Protein AF-A0A026W2H5-F1 (afdb_monomer)

Structure (mmCIF, N/CA/C/O backbone):
data_AF-A0A026W2H5-F1
#
_entry.id   AF-A0A026W2H5-F1
#
loop_
_atom_site.group_PDB
_atom_site.id
_atom_site.type_symbol
_atom_site.label_atom_id
_atom_site.label_alt_id
_atom_site.label_comp_id
_atom_site.label_asym_id
_atom_site.label_entity_id
_atom_site.label_seq_id
_atom_site.pdbx_PDB_ins_code
_atom_site.Cartn_x
_atom_site.Cartn_y
_atom_site.Cartn_z
_atom_site.occupancy
_atom_site.B_iso_or_equiv
_atom_site.auth_seq_id
_atom_site.auth_comp_id
_atom_site.auth_asym_id
_atom_site.auth_atom_id
_atom_site.pdbx_PDB_model_num
ATOM 1 N N . MET A 1 1 ? -13.222 -38.947 -1.644 1.00 46.22 1 MET A N 1
ATOM 2 C CA . MET A 1 1 ? -13.740 -37.795 -2.405 1.00 46.22 1 MET A CA 1
ATOM 3 C C . MET A 1 1 ? -14.933 -37.255 -1.637 1.00 46.22 1 MET A C 1
ATOM 5 O O . MET A 1 1 ? -16.027 -37.779 -1.767 1.00 46.22 1 MET A O 1
ATOM 9 N N . THR A 1 2 ? -14.692 -36.286 -0.764 1.00 46.84 2 THR A N 1
ATOM 10 C CA . THR A 1 2 ? -15.738 -35.501 -0.096 1.00 46.84 2 THR A CA 1
ATOM 11 C C . THR A 1 2 ? -15.266 -34.059 -0.164 1.00 46.84 2 THR A C 1
ATOM 13 O O . THR A 1 2 ? -14.653 -33.548 0.764 1.00 46.84 2 THR A O 1
ATOM 16 N N . GLU A 1 3 ? -15.470 -33.457 -1.335 1.00 57.75 3 GLU A N 1
ATOM 17 C CA . GLU A 1 3 ? -15.208 -32.042 -1.620 1.00 57.75 3 GLU A CA 1
ATOM 18 C C . GLU A 1 3 ? -16.433 -31.197 -1.257 1.00 57.75 3 GLU A C 1
ATOM 20 O O . GLU A 1 3 ? -16.953 -30.438 -2.069 1.00 57.75 3 GLU A O 1
ATOM 25 N N . ILE A 1 4 ? -16.974 -31.398 -0.056 1.00 66.12 4 ILE A N 1
ATOM 26 C CA . ILE A 1 4 ? -18.138 -30.643 0.405 1.00 66.12 4 ILE A CA 1
ATOM 27 C C . ILE A 1 4 ? -17.764 -30.016 1.739 1.00 66.12 4 ILE A C 1
ATOM 29 O O . ILE A 1 4 ? -17.621 -30.702 2.750 1.00 66.12 4 ILE A O 1
ATOM 33 N N . LEU A 1 5 ? -17.562 -28.700 1.699 1.00 67.44 5 LEU A N 1
ATOM 34 C CA . LEU A 1 5 ? -17.357 -27.861 2.869 1.00 67.44 5 LEU A CA 1
ATOM 35 C C . LEU A 1 5 ? -18.633 -27.909 3.720 1.00 67.44 5 LEU A C 1
ATOM 37 O O . LEU A 1 5 ? -19.691 -27.451 3.293 1.00 67.44 5 LEU A O 1
ATOM 41 N N . ASN A 1 6 ? -18.538 -28.508 4.904 1.00 63.66 6 ASN A N 1
ATOM 42 C CA . ASN A 1 6 ? -19.664 -28.665 5.815 1.00 63.66 6 ASN A CA 1
ATOM 43 C C . ASN A 1 6 ? -19.802 -27.389 6.664 1.00 63.66 6 ASN A C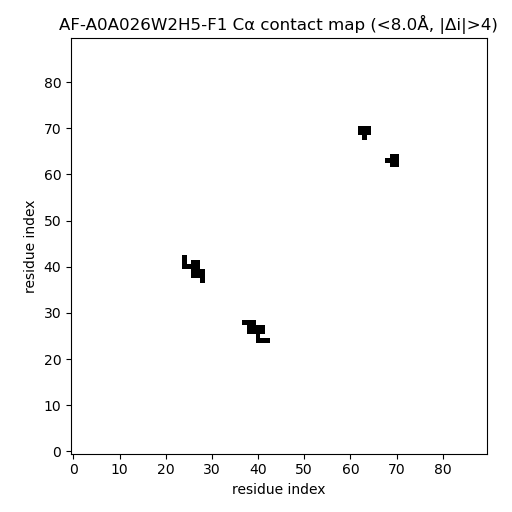 1
ATOM 45 O O . ASN A 1 6 ? -19.136 -27.249 7.684 1.00 63.66 6 ASN A O 1
ATOM 49 N N . ILE A 1 7 ? -20.624 -26.435 6.213 1.00 68.94 7 ILE A N 1
ATOM 50 C CA . ILE A 1 7 ? -20.876 -25.133 6.872 1.00 68.94 7 ILE A CA 1
ATOM 51 C C . ILE A 1 7 ? -21.962 -25.304 7.957 1.00 68.94 7 ILE A C 1
ATOM 53 O O . ILE A 1 7 ? -22.951 -24.584 7.999 1.00 68.94 7 ILE A O 1
ATOM 57 N N . GLY A 1 8 ? -21.839 -26.354 8.771 1.00 66.19 8 GLY A N 1
ATOM 58 C CA . GLY A 1 8 ? -22.863 -26.763 9.739 1.00 66.19 8 GLY A CA 1
ATOM 59 C C . GLY A 1 8 ? -22.839 -26.001 11.065 1.00 66.19 8 GLY A C 1
ATOM 60 O O . GLY A 1 8 ? -23.706 -26.246 11.899 1.00 66.19 8 GLY A O 1
ATOM 61 N N . ASP A 1 9 ? -21.869 -25.111 11.273 1.00 69.56 9 ASP A N 1
ATOM 62 C CA . ASP A 1 9 ? -21.811 -24.293 12.481 1.00 69.56 9 ASP A CA 1
ATOM 63 C C . ASP A 1 9 ? -22.813 -23.137 12.393 1.00 69.56 9 ASP A C 1
ATOM 65 O O . ASP A 1 9 ? -22.966 -22.494 11.349 1.00 69.56 9 ASP A O 1
ATOM 69 N N . GLU A 1 10 ? -23.515 -22.880 13.499 1.00 71.31 10 GLU A N 1
ATOM 70 C CA . GLU A 1 10 ? -24.449 -21.760 13.584 1.00 71.31 10 GLU A CA 1
ATOM 71 C C . GLU A 1 10 ? -23.717 -20.438 13.300 1.00 71.31 10 GLU A C 1
ATOM 73 O O . GLU A 1 10 ? -22.623 -20.210 13.827 1.00 71.31 10 GLU A O 1
ATOM 78 N N . PRO A 1 11 ? -24.296 -19.541 12.479 1.00 70.44 11 PRO A N 1
ATOM 79 C CA . PRO A 1 11 ? -23.680 -18.259 12.184 1.00 70.44 11 PRO A CA 1
ATOM 80 C C . PRO A 1 11 ? -23.537 -17.442 13.472 1.00 70.44 11 PRO A C 1
ATOM 82 O O . PRO A 1 11 ? -24.522 -17.022 14.082 1.00 70.44 11 PRO A O 1
ATOM 85 N N . ILE A 1 12 ? -22.291 -17.202 13.881 1.00 74.56 12 ILE A N 1
ATOM 86 C CA . ILE A 1 12 ? -21.978 -16.346 15.023 1.00 74.56 12 ILE A CA 1
ATOM 87 C C . ILE A 1 12 ? -22.034 -14.901 14.536 1.00 74.56 12 ILE A C 1
ATOM 89 O O . ILE A 1 12 ? -21.139 -14.422 13.842 1.00 74.56 12 ILE A O 1
ATOM 93 N N . PHE A 1 13 ? -23.100 -14.198 14.901 1.00 70.50 13 PHE A N 1
ATOM 94 C CA . PHE A 1 13 ? -23.208 -12.767 14.655 1.00 70.50 13 PHE A CA 1
ATOM 95 C C . PHE A 1 13 ? -22.520 -12.002 15.786 1.00 70.50 13 PHE A C 1
ATOM 97 O O . PHE A 1 13 ? -23.068 -11.855 16.879 1.00 70.50 13 PHE A O 1
ATOM 104 N N . ASP A 1 14 ? -21.310 -11.509 15.524 1.00 69.88 14 ASP A N 1
ATOM 105 C CA . ASP A 1 14 ? -20.632 -10.583 16.428 1.00 69.88 14 ASP A CA 1
ATOM 106 C C . ASP A 1 14 ? -21.194 -9.163 16.249 1.00 69.88 14 ASP A C 1
ATOM 108 O O . ASP A 1 14 ? -20.834 -8.432 15.328 1.00 69.88 14 ASP A O 1
ATOM 112 N N . GLY A 1 15 ? -22.106 -8.768 17.140 1.00 70.88 15 GLY A N 1
ATOM 113 C CA . GLY A 1 15 ? -22.712 -7.433 17.154 1.00 70.88 15 GLY A CA 1
ATOM 114 C C . GLY A 1 15 ? -21.809 -6.322 17.702 1.00 70.88 15 GLY A C 1
ATOM 115 O O . GLY A 1 15 ? -22.277 -5.195 17.863 1.00 70.88 15 GLY A O 1
ATOM 116 N N . ARG A 1 16 ? -20.543 -6.608 18.039 1.00 76.50 16 ARG A N 1
ATOM 117 C CA . ARG A 1 16 ? -19.607 -5.597 18.562 1.00 76.50 16 ARG A CA 1
ATOM 118 C C . ARG A 1 16 ? -19.150 -4.612 17.489 1.00 76.50 16 ARG A C 1
ATOM 120 O O . ARG A 1 16 ? -18.864 -3.461 17.810 1.00 76.50 16 ARG A O 1
ATOM 127 N N . ILE A 1 17 ? -19.088 -5.044 16.229 1.00 75.81 17 ILE A N 1
ATOM 128 C CA . ILE A 1 17 ? -18.662 -4.208 15.103 1.00 75.81 17 ILE A CA 1
ATOM 129 C C . ILE A 1 17 ? -19.904 -3.631 14.427 1.00 75.81 17 ILE A C 1
ATOM 131 O O . ILE A 1 17 ? -20.619 -4.314 13.702 1.00 75.81 17 ILE A O 1
ATOM 135 N N . VAL A 1 18 ? -20.158 -2.346 14.666 1.00 77.00 18 VAL A N 1
ATOM 136 C CA . VAL A 1 18 ? -21.327 -1.643 14.111 1.00 77.00 18 VAL A CA 1
ATOM 137 C C . VAL A 1 18 ? -21.072 -1.172 12.674 1.00 77.00 18 VAL A C 1
ATOM 139 O O . VAL A 1 18 ? -22.011 -1.028 11.891 1.00 77.00 18 VAL A O 1
ATOM 142 N N . LYS A 1 19 ? -19.806 -0.910 12.315 1.00 77.94 19 LYS A N 1
ATOM 143 C CA . LYS A 1 19 ? -19.420 -0.365 11.010 1.00 77.94 19 LYS A CA 1
ATOM 144 C C . LYS A 1 19 ? -17.947 -0.639 10.704 1.00 77.94 19 LYS A C 1
ATOM 146 O O . LYS A 1 19 ? -17.113 -0.546 11.599 1.00 77.94 19 LYS A O 1
ATOM 151 N N . ILE A 1 20 ? -17.649 -0.903 9.435 1.00 79.06 20 ILE A N 1
ATOM 152 C CA . ILE A 1 20 ? -16.294 -0.906 8.875 1.00 79.06 20 ILE A CA 1
ATOM 153 C C . ILE A 1 20 ? -16.253 0.184 7.804 1.00 79.06 20 ILE A C 1
ATOM 155 O O . ILE A 1 20 ? -17.172 0.290 6.989 1.00 79.06 20 ILE A O 1
ATOM 159 N N . GLU A 1 21 ? -15.213 1.011 7.824 1.00 80.00 21 GLU A N 1
ATOM 160 C CA . GLU A 1 21 ? -14.969 2.040 6.817 1.00 80.00 21 GLU A CA 1
ATOM 161 C C . GLU A 1 21 ? -13.548 1.913 6.273 1.00 80.00 21 GLU A C 1
ATOM 163 O O . GLU A 1 21 ? -12.603 1.635 7.009 1.00 80.00 21 GLU A O 1
ATOM 168 N N . THR A 1 22 ? -13.398 2.132 4.968 1.00 82.56 22 THR A N 1
ATOM 169 C CA . THR A 1 22 ? -12.090 2.193 4.314 1.00 82.56 22 THR A CA 1
ATOM 170 C C . THR A 1 22 ? -11.676 3.650 4.163 1.00 82.56 22 THR A C 1
ATOM 172 O O . THR A 1 22 ? -12.416 4.457 3.600 1.00 82.56 22 THR A O 1
ATOM 175 N N . HIS A 1 23 ? -10.470 3.980 4.620 1.00 82.81 23 HIS A N 1
ATOM 176 C CA . HIS A 1 23 ? -9.908 5.323 4.516 1.00 82.81 23 HIS A CA 1
ATOM 177 C C . HIS A 1 23 ? -8.657 5.324 3.639 1.00 82.81 23 HIS A C 1
ATOM 179 O O . HIS A 1 23 ? -7.824 4.422 3.708 1.00 82.81 23 HIS A O 1
ATOM 185 N N . THR A 1 24 ? -8.517 6.358 2.809 1.00 84.44 24 THR A N 1
ATOM 186 C CA . THR A 1 24 ? -7.309 6.582 2.010 1.00 84.44 24 THR A CA 1
ATOM 187 C C . THR A 1 24 ? -6.330 7.441 2.798 1.00 84.44 24 THR A C 1
ATOM 189 O O . THR A 1 24 ? -6.670 8.550 3.208 1.00 84.44 24 THR A O 1
ATOM 192 N N . TYR A 1 25 ? -5.103 6.953 2.955 1.00 83.56 25 TYR A N 1
ATOM 193 C CA . TYR A 1 25 ? -4.013 7.696 3.575 1.00 83.56 25 TYR A CA 1
ATOM 194 C C . TYR A 1 25 ? -2.904 7.930 2.557 1.00 83.56 25 TYR A C 1
ATOM 196 O O . TYR A 1 25 ? -2.532 7.027 1.809 1.00 83.56 25 TYR A O 1
ATOM 204 N N . ASN A 1 26 ? -2.372 9.148 2.541 1.00 82.88 26 ASN A N 1
ATOM 205 C CA . ASN A 1 26 ? -1.224 9.479 1.711 1.00 82.88 26 ASN A CA 1
ATOM 206 C C . ASN A 1 26 ? 0.064 9.287 2.518 1.00 82.88 26 ASN A C 1
ATOM 208 O O . ASN A 1 26 ? 0.105 9.676 3.690 1.00 82.88 26 ASN A O 1
ATOM 212 N N . PRO A 1 27 ? 1.116 8.721 1.911 1.00 80.88 27 PRO A N 1
ATOM 213 C CA . PRO A 1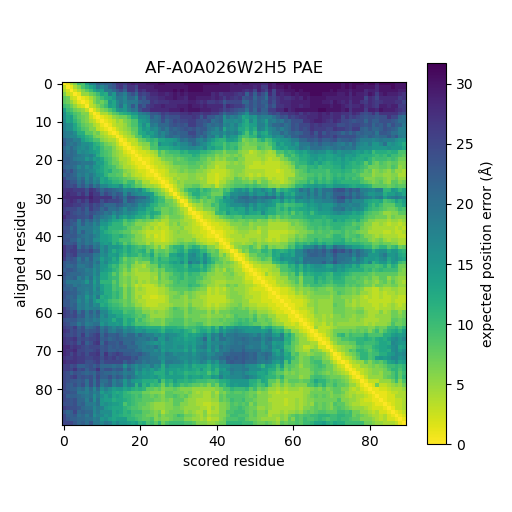 27 ? 2.399 8.589 2.573 1.00 80.88 27 PRO A CA 1
ATOM 214 C C . PRO A 1 27 ? 3.002 9.956 2.880 1.00 80.88 27 PRO A C 1
ATOM 216 O O . PRO A 1 27 ? 2.979 10.871 2.054 1.00 80.88 27 PRO A O 1
ATOM 219 N N . PHE A 1 28 ? 3.594 10.067 4.063 1.00 76.44 28 PHE A N 1
ATOM 220 C CA . PHE A 1 28 ? 4.489 11.154 4.403 1.00 76.44 28 PHE A CA 1
ATOM 221 C C . PHE A 1 28 ? 5.906 10.712 4.033 1.00 76.44 28 PHE A C 1
ATOM 223 O O . PHE A 1 28 ? 6.504 9.881 4.715 1.00 76.44 28 PHE A O 1
ATOM 230 N N . ALA A 1 29 ? 6.424 11.229 2.923 1.00 67.31 29 ALA A N 1
ATOM 231 C CA . ALA A 1 29 ? 7.788 10.970 2.479 1.00 67.31 29 ALA A CA 1
ATOM 232 C C . ALA A 1 29 ? 8.546 12.294 2.355 1.00 67.31 29 ALA A C 1
ATOM 234 O O . ALA A 1 29 ? 7.993 13.293 1.885 1.00 67.31 29 ALA A O 1
ATOM 235 N N . ASN A 1 30 ? 9.824 12.295 2.740 1.00 61.53 30 ASN A N 1
ATOM 236 C CA . ASN A 1 30 ? 10.740 13.313 2.236 1.00 61.53 30 ASN A CA 1
ATOM 237 C C . ASN A 1 30 ? 10.800 13.154 0.711 1.00 61.53 30 ASN A C 1
ATOM 239 O O . ASN A 1 30 ? 10.728 12.046 0.198 1.00 61.53 30 ASN A O 1
ATOM 243 N N . THR A 1 31 ? 10.882 14.256 -0.026 1.00 60.06 31 THR A N 1
ATOM 244 C CA . THR A 1 31 ? 10.683 14.332 -1.489 1.00 60.06 31 THR A CA 1
ATOM 245 C C . THR A 1 31 ? 11.671 13.524 -2.349 1.00 60.06 31 THR A C 1
ATOM 247 O O . THR A 1 31 ? 11.672 13.651 -3.572 1.00 60.06 31 THR A O 1
ATOM 250 N N . THR A 1 32 ? 12.535 12.722 -1.738 1.00 64.75 32 THR A N 1
ATOM 251 C CA . THR A 1 32 ? 13.502 11.841 -2.386 1.00 64.75 32 THR A CA 1
ATOM 252 C C . THR A 1 32 ? 13.060 10.394 -2.195 1.00 64.75 32 THR A C 1
ATOM 254 O O . THR A 1 32 ? 12.798 9.991 -1.073 1.00 64.75 32 THR A O 1
ATOM 257 N N . PHE A 1 33 ? 12.967 9.638 -3.292 1.00 66.00 33 PHE A N 1
ATOM 258 C CA . PHE A 1 33 ? 12.801 8.181 -3.286 1.00 66.00 33 PHE A CA 1
ATOM 259 C C . PHE A 1 33 ? 14.157 7.542 -3.615 1.00 66.00 33 PHE A C 1
ATOM 261 O O . PHE A 1 33 ? 14.415 7.120 -4.744 1.00 66.00 33 PHE A O 1
ATOM 268 N N . GLY A 1 34 ? 15.067 7.607 -2.653 1.00 69.12 34 GLY A N 1
ATOM 269 C CA . GLY A 1 34 ? 16.370 6.962 -2.657 1.00 69.12 34 GLY A CA 1
ATOM 270 C C . GLY A 1 34 ? 16.307 5.488 -2.250 1.00 69.12 34 GLY A C 1
ATOM 271 O O . GLY A 1 34 ? 15.246 4.895 -2.054 1.00 69.12 34 GLY A O 1
ATOM 272 N N . HIS A 1 35 ? 17.484 4.872 -2.157 1.00 69.06 35 HIS A N 1
ATOM 273 C CA . HIS A 1 35 ? 17.613 3.493 -1.697 1.00 69.06 35 HIS A CA 1
ATOM 274 C C . HIS A 1 35 ? 17.377 3.405 -0.187 1.00 69.06 35 HIS A C 1
ATOM 276 O O . HIS A 1 35 ? 17.980 4.164 0.567 1.00 69.06 35 HIS A O 1
ATOM 282 N N . SER A 1 36 ? 16.558 2.435 0.231 1.00 74.25 36 SER A N 1
ATOM 283 C CA . SER A 1 36 ? 16.217 2.168 1.639 1.00 74.25 36 SER A CA 1
ATOM 284 C C . SER A 1 36 ? 15.430 3.282 2.337 1.00 74.25 36 SER A C 1
ATOM 286 O O . SER A 1 36 ? 15.444 3.368 3.564 1.00 74.25 36 SER A O 1
ATOM 288 N N . ASP A 1 37 ? 14.727 4.115 1.569 1.00 80.38 37 ASP A N 1
ATOM 289 C CA . ASP A 1 37 ? 13.868 5.142 2.145 1.00 80.38 37 ASP A CA 1
ATOM 290 C C . ASP A 1 37 ? 12.617 4.532 2.783 1.00 80.38 37 ASP A C 1
ATOM 292 O O . ASP A 1 37 ? 11.954 3.653 2.228 1.00 80.38 37 ASP A O 1
ATOM 296 N N . GLU A 1 38 ? 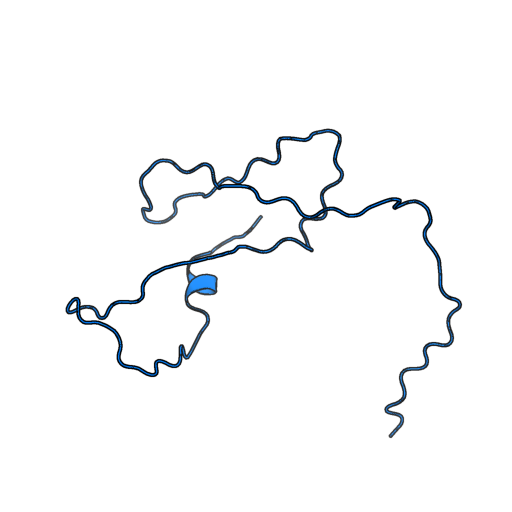12.291 5.030 3.973 1.00 82.06 38 GLU A N 1
ATOM 297 C CA . GLU A 1 38 ? 11.131 4.595 4.738 1.00 82.06 38 GLU A CA 1
ATOM 298 C C . GLU A 1 38 ? 9.905 5.429 4.351 1.00 82.0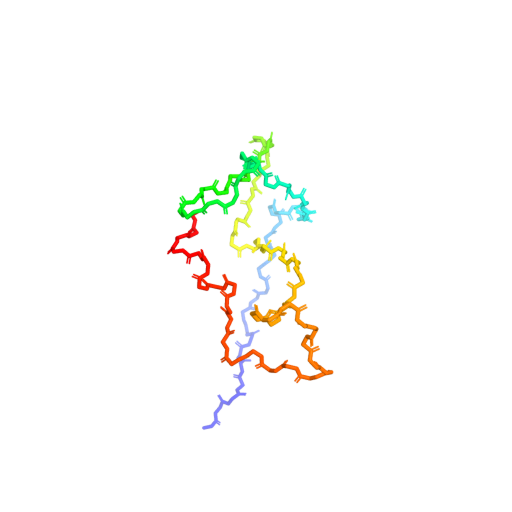6 38 GLU A C 1
ATOM 300 O O . GLU A 1 38 ? 9.898 6.659 4.464 1.00 82.06 38 GLU A O 1
ATOM 305 N N . ILE A 1 39 ? 8.838 4.750 3.933 1.00 81.88 39 ILE A N 1
ATOM 306 C CA . ILE A 1 39 ? 7.538 5.372 3.696 1.00 81.88 39 ILE A CA 1
ATOM 307 C C . ILE A 1 39 ? 6.706 5.241 4.970 1.00 81.88 39 ILE A C 1
ATOM 309 O O . ILE A 1 39 ? 6.379 4.133 5.388 1.00 81.88 39 ILE A O 1
ATOM 313 N N . ARG A 1 40 ? 6.319 6.373 5.570 1.00 84.06 40 ARG A N 1
ATOM 314 C CA . ARG A 1 40 ? 5.476 6.395 6.772 1.00 84.06 40 ARG A CA 1
ATOM 315 C C . ARG A 1 40 ? 4.065 6.845 6.430 1.00 84.06 40 ARG A C 1
ATOM 317 O O . ARG A 1 40 ? 3.872 7.925 5.877 1.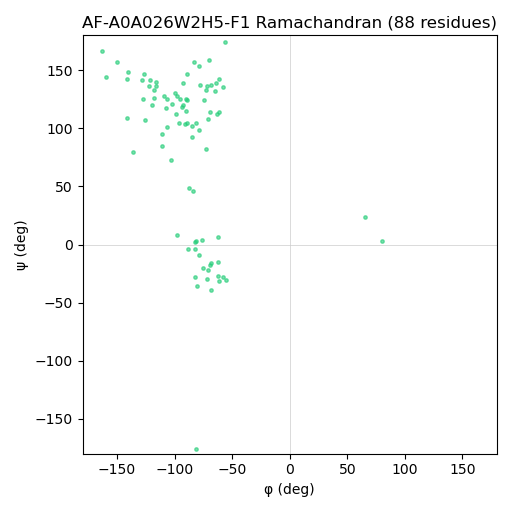00 84.06 40 ARG A O 1
ATOM 324 N N . ILE A 1 41 ? 3.072 6.041 6.795 1.00 85.00 41 ILE A N 1
ATOM 325 C CA . ILE A 1 41 ? 1.652 6.369 6.628 1.00 85.00 41 ILE A CA 1
ATOM 326 C C . ILE A 1 41 ? 1.055 6.585 8.026 1.00 85.00 41 ILE A C 1
ATOM 328 O O . ILE A 1 41 ? 0.710 5.615 8.699 1.00 85.00 41 ILE A O 1
ATOM 332 N N . PRO A 1 42 ? 0.975 7.835 8.517 1.00 82.19 42 PRO A N 1
ATOM 333 C CA . PRO A 1 42 ? 0.434 8.096 9.842 1.00 82.19 42 PRO A CA 1
ATOM 334 C C . PRO A 1 42 ? -1.092 7.959 9.840 1.00 82.19 42 PRO A C 1
ATOM 336 O O . PRO A 1 42 ? -1.795 8.660 9.112 1.00 82.19 42 PRO A O 1
ATOM 339 N N . ILE A 1 43 ? -1.611 7.103 10.716 1.00 78.88 43 ILE A N 1
ATOM 340 C CA . ILE A 1 43 ? -3.045 6.999 10.994 1.00 78.88 43 ILE A CA 1
ATOM 341 C C . ILE A 1 43 ? -3.353 7.986 12.122 1.00 78.88 43 ILE A C 1
ATOM 343 O O . ILE A 1 43 ? -2.988 7.771 13.272 1.00 78.88 43 ILE A O 1
ATOM 347 N N . GLN A 1 44 ? -3.978 9.114 11.783 1.00 69.94 44 GLN A N 1
ATOM 348 C CA . GLN A 1 44 ? -4.150 10.242 12.712 1.00 69.94 44 GLN A CA 1
ATOM 349 C C . GLN A 1 44 ? -5.340 10.096 13.679 1.00 69.94 44 GLN A C 1
ATOM 351 O O . GLN A 1 44 ? -5.598 11.004 14.463 1.00 69.94 44 GLN A O 1
ATOM 356 N N . GLN A 1 45 ? -6.077 8.983 13.640 1.00 70.62 45 GLN A N 1
ATOM 357 C CA . GLN A 1 45 ? -7.266 8.785 14.472 1.00 70.62 45 GLN A CA 1
ATOM 358 C C . GLN A 1 45 ? -6.982 7.792 15.598 1.00 70.62 45 GLN A C 1
ATOM 360 O O . GLN A 1 45 ? -6.985 6.584 15.390 1.00 70.62 45 GLN A O 1
ATOM 365 N N . GLN A 1 46 ? -6.745 8.330 16.796 1.00 62.38 46 GLN A N 1
ATOM 366 C CA . GLN A 1 46 ? -6.457 7.553 18.006 1.00 62.38 46 GLN A CA 1
ATOM 367 C C . GLN A 1 46 ? -7.688 6.799 18.541 1.00 62.38 46 GLN A C 1
ATOM 369 O O . GLN A 1 46 ? -7.537 5.792 19.228 1.00 62.38 46 GLN A O 1
ATOM 374 N N . ASP A 1 47 ? -8.889 7.253 18.177 1.00 70.88 47 ASP A N 1
ATOM 375 C CA . ASP A 1 47 ? -10.161 6.650 18.593 1.00 70.88 47 ASP A CA 1
ATOM 376 C C . ASP A 1 47 ? -10.639 5.533 17.645 1.00 70.88 47 ASP A C 1
ATOM 378 O O . ASP A 1 47 ? -11.666 4.902 17.903 1.00 70.88 47 ASP A O 1
ATOM 382 N N . LEU A 1 48 ? -9.925 5.285 16.538 1.00 72.12 48 LEU A N 1
ATOM 383 C CA . LEU A 1 48 ? -10.315 4.295 15.536 1.00 72.12 48 LEU A CA 1
ATOM 384 C C . LEU A 1 48 ? -9.487 3.014 15.688 1.00 72.12 48 LEU A C 1
ATOM 386 O O . LEU A 1 48 ? -8.264 3.018 15.543 1.00 72.12 48 LEU A O 1
ATOM 390 N N . TYR A 1 49 ? -10.164 1.888 15.919 1.00 73.88 49 TYR A N 1
ATOM 391 C CA . TYR A 1 49 ? -9.542 0.575 15.781 1.00 73.88 49 TYR A CA 1
ATOM 392 C C . TYR A 1 49 ? -9.318 0.296 14.299 1.00 73.88 49 TYR A C 1
ATOM 394 O O . TYR A 1 49 ? -10.264 0.060 13.549 1.00 73.88 49 TYR A O 1
ATOM 402 N N . THR A 1 50 ? -8.061 0.347 13.872 1.00 76.12 50 THR A N 1
ATOM 403 C CA . THR A 1 50 ? -7.691 -0.009 12.504 1.00 76.12 50 THR A CA 1
ATOM 404 C C . THR A 1 50 ? -7.387 -1.497 12.411 1.00 76.12 50 THR A C 1
ATOM 406 O O . THR A 1 50 ? -6.911 -2.108 13.367 1.00 76.12 50 THR A O 1
ATOM 409 N N . LEU A 1 51 ? -7.699 -2.090 11.258 1.00 79.19 51 LEU A N 1
ATOM 410 C CA . LEU A 1 51 ? -7.440 -3.491 10.925 1.00 79.19 51 LEU A CA 1
ATOM 411 C C . LEU A 1 51 ? -6.349 -3.529 9.841 1.00 79.19 51 LEU A C 1
ATOM 413 O O . LEU A 1 51 ? -6.673 -3.575 8.655 1.00 79.19 51 LEU A O 1
ATOM 417 N N . PRO A 1 52 ? -5.048 -3.492 10.200 1.00 74.88 52 PRO A N 1
ATOM 418 C CA . PRO A 1 52 ? -3.975 -3.369 9.211 1.00 74.88 52 PRO A CA 1
ATOM 419 C C . PRO A 1 52 ? -3.913 -4.550 8.238 1.00 74.88 52 PRO A C 1
ATOM 421 O O . PRO A 1 52 ? -3.486 -4.384 7.101 1.00 74.88 52 PRO A O 1
ATOM 424 N N . HIS A 1 53 ? -4.375 -5.733 8.652 1.00 79.19 53 HIS A N 1
ATOM 425 C CA . HIS A 1 53 ? -4.381 -6.932 7.810 1.00 79.19 53 HIS A CA 1
ATOM 426 C C . HIS A 1 53 ? -5.381 -6.866 6.644 1.00 79.19 53 HIS A C 1
ATOM 428 O O . HIS A 1 53 ? -5.228 -7.623 5.691 1.00 79.19 53 HIS A O 1
ATOM 434 N N . GLU A 1 54 ? -6.370 -5.967 6.694 1.00 82.19 54 GLU A N 1
ATOM 435 C CA . GLU A 1 54 ? -7.286 -5.696 5.574 1.00 82.19 54 GLU A CA 1
ATOM 436 C C . GLU A 1 54 ? -6.868 -4.463 4.752 1.00 82.19 54 GLU A C 1
ATOM 438 O O . GLU A 1 54 ? -7.599 -4.013 3.868 1.00 82.19 54 GLU A O 1
ATOM 443 N N . SER A 1 55 ? -5.688 -3.896 5.019 1.00 82.81 55 SER A N 1
ATOM 444 C CA . SER A 1 55 ? -5.167 -2.765 4.250 1.00 82.81 55 SER A CA 1
ATOM 445 C C . SER A 1 55 ? -4.467 -3.211 2.961 1.00 82.81 55 SER A C 1
ATOM 447 O O . SER A 1 55 ? -3.995 -4.341 2.833 1.00 82.81 55 SER A O 1
ATOM 449 N N . TYR A 1 56 ? -4.387 -2.306 1.983 1.00 84.88 56 TYR A N 1
ATOM 450 C CA . TYR A 1 56 ? -3.666 -2.527 0.732 1.00 84.88 56 TYR A CA 1
ATOM 451 C C . T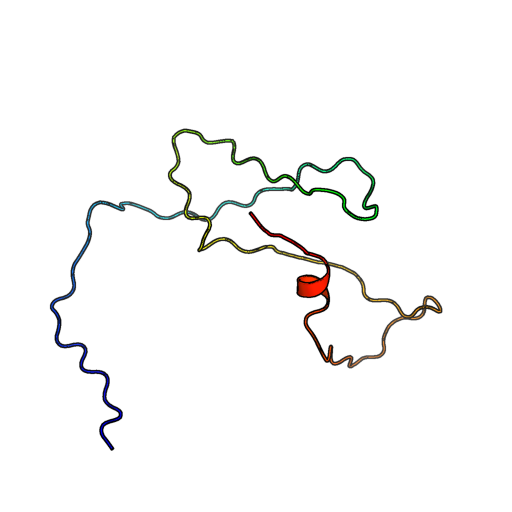YR A 1 56 ? -2.926 -1.262 0.289 1.00 84.88 56 TYR A C 1
ATOM 453 O O . TYR A 1 56 ? -3.382 -0.139 0.507 1.00 84.88 56 TYR A O 1
ATOM 461 N N . LEU A 1 57 ? -1.787 -1.451 -0.379 1.00 85.06 57 LEU A N 1
ATOM 462 C CA . LEU A 1 57 ? -1.028 -0.371 -1.004 1.00 85.06 57 LEU A CA 1
ATOM 463 C C . LEU A 1 57 ? -1.460 -0.214 -2.464 1.00 85.06 57 LEU A C 1
ATOM 465 O O . LEU A 1 57 ? -1.314 -1.133 -3.270 1.00 85.06 57 LEU A O 1
ATOM 469 N N . TYR A 1 58 ? -1.969 0.966 -2.815 1.00 85.50 58 TYR A N 1
ATOM 470 C CA . TYR A 1 58 ? -2.254 1.318 -4.204 1.00 85.50 58 TYR A CA 1
ATOM 471 C C . TYR A 1 58 ? -1.028 1.971 -4.844 1.00 85.50 58 TYR A C 1
ATOM 473 O O . TYR A 1 58 ? -0.614 3.059 -4.445 1.00 85.50 58 TYR A O 1
ATOM 481 N N . ILE A 1 59 ? -0.449 1.307 -5.845 1.00 82.81 59 ILE A N 1
ATOM 482 C CA . ILE A 1 59 ? 0.788 1.744 -6.498 1.00 82.81 59 ILE A CA 1
ATOM 483 C C . ILE A 1 59 ? 0.504 1.983 -7.976 1.00 82.81 59 ILE A C 1
ATOM 485 O O . ILE A 1 59 ? 0.097 1.082 -8.706 1.00 82.81 59 ILE A O 1
ATOM 489 N N . ALA A 1 60 ? 0.731 3.220 -8.411 1.00 83.62 60 ALA A N 1
ATOM 490 C CA . ALA A 1 60 ? 0.571 3.644 -9.792 1.00 83.62 60 ALA A CA 1
ATOM 491 C C . ALA A 1 60 ? 1.890 4.223 -10.309 1.00 83.62 60 ALA A C 1
ATOM 493 O O . ALA A 1 60 ? 2.554 5.003 -9.629 1.00 83.62 60 ALA A O 1
ATOM 494 N N . GLY A 1 61 ? 2.261 3.859 -11.532 1.00 82.12 61 GLY A N 1
ATOM 495 C CA . GLY A 1 61 ? 3.496 4.317 -12.153 1.00 82.12 61 GLY A CA 1
ATOM 496 C C . GLY A 1 61 ? 3.486 4.111 -13.660 1.00 82.12 61 GLY A C 1
ATOM 497 O O . GLY A 1 61 ? 2.633 3.411 -14.206 1.00 82.12 61 GLY A O 1
ATOM 498 N N . LYS A 1 62 ? 4.445 4.741 -14.342 1.00 81.88 62 LYS A N 1
ATOM 499 C CA . LYS A 1 62 ? 4.702 4.511 -15.766 1.00 81.88 62 LYS A CA 1
ATOM 500 C C . LYS A 1 62 ? 5.878 3.561 -15.905 1.00 81.88 62 LYS A C 1
ATOM 502 O O . LYS A 1 62 ? 6.929 3.784 -15.313 1.00 81.88 62 LYS A O 1
ATOM 507 N N . LEU A 1 63 ? 5.704 2.525 -16.713 1.00 78.12 63 LEU A N 1
ATOM 508 C CA . LEU A 1 63 ? 6.771 1.589 -17.036 1.00 78.12 63 LEU A CA 1
ATOM 509 C C . LEU A 1 63 ? 7.410 2.024 -18.354 1.00 78.12 63 LEU A C 1
ATOM 511 O O . LEU A 1 63 ? 6.720 2.185 -19.361 1.00 78.12 63 LEU A O 1
ATOM 515 N N . MET A 1 64 ? 8.724 2.221 -18.327 1.00 80.19 64 MET A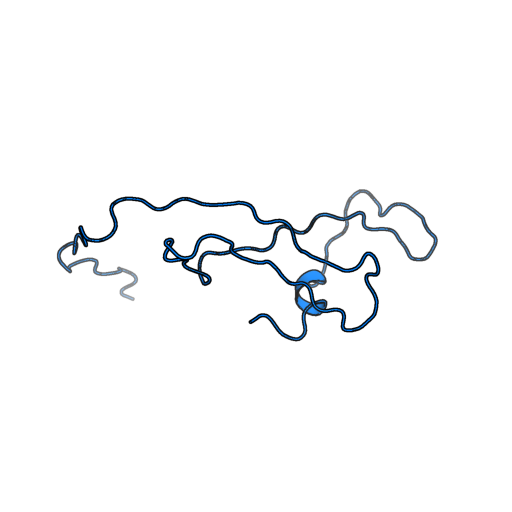 N 1
ATOM 516 C CA . MET A 1 64 ? 9.525 2.664 -19.467 1.00 80.19 64 MET A CA 1
ATOM 517 C C . MET A 1 64 ? 10.679 1.686 -19.677 1.00 80.19 64 MET A C 1
ATOM 519 O O . MET A 1 64 ? 11.210 1.128 -18.714 1.00 80.19 64 MET A O 1
ATOM 523 N N . LEU A 1 65 ? 11.084 1.478 -20.928 1.00 81.06 65 LEU A N 1
ATOM 524 C CA . LEU A 1 65 ? 12.313 0.748 -21.230 1.00 81.06 65 LEU A CA 1
ATOM 525 C C . LEU A 1 65 ? 13.538 1.580 -20.819 1.00 81.06 65 LEU A C 1
ATOM 527 O O . LEU A 1 65 ? 13.475 2.805 -20.720 1.00 81.06 65 LEU A O 1
ATOM 531 N N . ARG A 1 66 ? 14.689 0.925 -20.612 1.00 79.38 66 ARG A N 1
ATOM 532 C CA . ARG A 1 66 ? 15.949 1.603 -20.239 1.00 79.38 66 ARG A CA 1
ATOM 533 C C . ARG A 1 66 ? 16.379 2.664 -21.266 1.00 79.38 66 ARG A C 1
ATOM 535 O O . ARG A 1 66 ? 17.047 3.622 -20.898 1.00 79.38 66 ARG A O 1
ATOM 542 N N . ASN A 1 67 ? 15.995 2.500 -22.530 1.00 80.81 67 ASN A N 1
ATOM 543 C CA . ASN A 1 67 ? 16.242 3.457 -23.611 1.00 80.81 67 ASN A CA 1
ATOM 544 C C . ASN A 1 67 ? 15.234 4.629 -23.644 1.00 80.81 67 ASN A C 1
ATOM 546 O O . ASN A 1 67 ? 15.315 5.464 -24.537 1.00 80.81 67 ASN A O 1
ATOM 550 N N . GLY A 1 68 ? 14.297 4.703 -22.691 1.00 75.12 68 GLY A N 1
ATOM 551 C CA . GLY A 1 68 ? 13.274 5.747 -22.624 1.00 75.12 68 GLY A CA 1
ATOM 552 C C . GLY A 1 68 ? 12.087 5.529 -23.563 1.00 75.12 68 GLY A C 1
ATOM 553 O O . GLY A 1 68 ? 11.194 6.371 -23.604 1.00 75.12 68 GLY A O 1
ATOM 554 N N . GLU A 1 69 ? 12.042 4.415 -24.297 1.00 76.81 69 GLU A N 1
ATOM 555 C CA . GLU A 1 69 ? 10.909 4.097 -25.160 1.00 76.81 69 GLU A CA 1
ATOM 556 C C . GLU A 1 69 ? 9.725 3.543 -24.364 1.00 76.81 69 GLU A C 1
ATOM 558 O O . GLU A 1 69 ? 9.863 2.944 -23.287 1.00 76.81 69 GLU A O 1
ATOM 563 N N . HIS A 1 70 ? 8.532 3.746 -24.920 1.00 72.38 70 HIS A N 1
ATOM 564 C CA . HIS A 1 70 ? 7.324 3.149 -24.385 1.00 72.38 70 HIS A CA 1
ATOM 565 C C . HIS A 1 70 ? 7.338 1.642 -24.588 1.00 72.38 70 HIS A C 1
ATOM 567 O O . HIS A 1 70 ? 7.684 1.120 -25.647 1.00 72.38 70 HIS A O 1
ATOM 573 N N . ILE A 1 71 ? 6.913 0.947 -23.544 1.00 73.75 71 ILE A N 1
ATOM 574 C CA . ILE A 1 71 ? 6.716 -0.489 -23.585 1.00 73.75 71 ILE A CA 1
ATOM 575 C C . ILE A 1 71 ? 5.589 -0.779 -24.579 1.00 73.75 71 ILE A C 1
ATOM 577 O O . ILE A 1 71 ? 4.550 -0.120 -24.557 1.00 73.75 71 ILE A O 1
ATOM 581 N N . GLY A 1 72 ? 5.827 -1.739 -25.478 1.00 73.44 72 GLY A N 1
ATOM 582 C CA . GLY A 1 72 ? 4.863 -2.147 -26.498 1.00 73.44 72 GLY A CA 1
ATOM 583 C C . GLY A 1 72 ? 3.508 -2.589 -25.915 1.00 73.44 72 GLY A C 1
ATOM 584 O O . GLY A 1 72 ? 3.358 -2.738 -24.703 1.00 73.44 72 GLY A O 1
ATOM 585 N N . PRO A 1 73 ? 2.508 -2.866 -26.769 1.00 69.31 73 PRO A N 1
ATOM 586 C CA . PRO A 1 73 ? 1.100 -2.999 -26.370 1.00 69.31 73 PRO A CA 1
ATOM 587 C C . PRO A 1 73 ? 0.809 -4.140 -25.387 1.00 69.31 73 PRO A C 1
ATOM 589 O O . PRO A 1 73 ? -0.270 -4.193 -24.802 1.00 69.31 73 PRO A O 1
ATOM 592 N N . ARG A 1 74 ? 1.743 -5.079 -25.211 1.00 66.12 74 ARG A N 1
ATOM 593 C CA . ARG A 1 74 ? 1.582 -6.221 -24.320 1.00 66.12 74 ARG A CA 1
ATOM 594 C C . ARG A 1 74 ? 2.896 -6.509 -23.612 1.00 66.12 74 ARG A C 1
ATOM 596 O O . ARG A 1 74 ? 3.832 -7.022 -24.216 1.00 66.12 74 ARG A O 1
ATOM 603 N N . MET A 1 75 ? 2.934 -6.213 -22.319 1.00 68.38 75 MET A N 1
ATOM 604 C CA . MET A 1 75 ? 4.006 -6.633 -21.429 1.00 68.38 75 MET A CA 1
ATOM 605 C C . MET A 1 75 ? 3.431 -7.538 -20.354 1.00 68.38 75 MET A C 1
ATOM 607 O O . MET A 1 75 ? 2.483 -7.176 -19.663 1.00 68.38 75 MET A O 1
ATOM 611 N N . VAL A 1 76 ? 4.017 -8.722 -20.225 1.00 71.62 76 VAL A N 1
ATOM 612 C CA . VAL A 1 76 ? 3.722 -9.642 -19.132 1.00 71.62 76 VAL A CA 1
ATOM 613 C C . VAL A 1 76 ? 4.829 -9.457 -18.107 1.00 71.62 76 VAL A C 1
ATOM 615 O O . VAL A 1 76 ? 5.987 -9.761 -18.386 1.00 71.62 76 VAL A O 1
ATOM 618 N N . MET A 1 77 ? 4.491 -8.923 -16.935 1.00 70.12 77 MET A N 1
ATOM 619 C CA . MET A 1 77 ? 5.416 -8.962 -15.809 1.00 70.12 77 MET A CA 1
ATOM 620 C C . MET A 1 77 ? 5.523 -10.411 -15.342 1.00 70.12 77 MET A C 1
ATOM 622 O O . MET A 1 77 ? 4.544 -10.982 -14.872 1.00 70.12 77 MET A O 1
ATOM 626 N N . GLY A 1 78 ? 6.702 -11.016 -15.490 1.00 72.00 78 GLY A N 1
ATOM 627 C CA . GLY A 1 78 ? 6.943 -12.387 -15.025 1.00 72.00 78 GLY A CA 1
ATOM 628 C C . GLY A 1 78 ? 6.937 -12.520 -13.499 1.00 72.00 78 GLY A C 1
ATOM 629 O O . GLY A 1 78 ? 6.836 -13.627 -12.985 1.00 72.00 78 GLY A O 1
ATOM 630 N N . ASN A 1 79 ? 7.047 -11.400 -12.779 1.00 78.19 79 ASN A N 1
ATOM 631 C CA . ASN A 1 79 ? 7.035 -11.351 -11.326 1.00 78.19 79 ASN A CA 1
ATOM 632 C C . ASN A 1 79 ? 6.446 -10.018 -10.828 1.00 78.19 79 ASN A C 1
ATOM 634 O O . ASN A 1 79 ? 6.484 -9.017 -11.547 1.00 78.19 79 ASN A O 1
ATOM 638 N N . ASN A 1 80 ? 5.935 -9.993 -9.597 1.00 81.00 80 ASN A N 1
ATOM 639 C CA . ASN A 1 80 ? 5.441 -8.794 -8.930 1.00 81.00 80 ASN A CA 1
ATOM 640 C C . ASN A 1 80 ? 6.621 -7.895 -8.528 1.00 81.00 80 ASN A C 1
ATOM 642 O O . ASN A 1 80 ? 7.080 -7.942 -7.392 1.00 81.00 80 ASN A O 1
ATOM 646 N N . CYS A 1 81 ? 7.130 -7.086 -9.464 1.00 78.81 81 CYS A N 1
ATOM 647 C CA . CYS A 1 81 ? 8.278 -6.200 -9.229 1.00 78.81 81 CYS A CA 1
ATOM 648 C C . CYS A 1 81 ? 8.071 -5.252 -8.043 1.00 78.81 81 CYS A C 1
ATOM 650 O O . CYS A 1 81 ? 9.031 -4.911 -7.361 1.00 78.81 81 CYS A O 1
ATOM 652 N N . VAL A 1 82 ? 6.821 -4.871 -7.785 1.00 82.06 82 VAL A N 1
ATOM 653 C CA . VAL A 1 82 ? 6.442 -3.991 -6.685 1.00 82.06 82 VAL A CA 1
ATOM 654 C C . VAL A 1 82 ? 6.649 -4.682 -5.341 1.00 82.06 82 VAL A C 1
ATOM 656 O O . VAL A 1 82 ? 7.165 -4.059 -4.423 1.00 82.06 82 VAL A O 1
ATOM 659 N N . ALA A 1 83 ? 6.348 -5.979 -5.234 1.00 81.56 83 ALA A N 1
ATOM 660 C CA . ALA A 1 83 ? 6.630 -6.740 -4.017 1.00 81.56 83 ALA A CA 1
ATOM 661 C C . ALA A 1 83 ? 8.132 -6.792 -3.688 1.00 81.56 83 ALA A C 1
ATOM 663 O O . ALA A 1 83 ? 8.484 -6.791 -2.518 1.00 81.56 83 ALA A O 1
ATOM 664 N N . PHE A 1 84 ? 9.017 -6.767 -4.694 1.00 82.56 84 PHE A N 1
ATOM 665 C CA . PHE A 1 84 ? 10.475 -6.733 -4.481 1.00 82.56 84 PHE A CA 1
ATOM 666 C C . PHE A 1 84 ? 11.021 -5.351 -4.121 1.00 82.56 84 PHE A C 1
ATOM 668 O O . PHE A 1 84 ? 12.197 -5.242 -3.788 1.00 82.56 84 PHE A O 1
ATOM 675 N N . MET A 1 85 ? 10.214 -4.290 -4.215 1.00 80.44 85 MET A N 1
ATOM 676 C CA . MET A 1 85 ? 10.639 -2.961 -3.767 1.00 80.44 85 MET A CA 1
ATOM 677 C C . MET A 1 85 ? 10.624 -2.838 -2.241 1.00 80.44 85 MET A C 1
ATOM 679 O O . MET A 1 85 ? 11.291 -1.957 -1.705 1.00 80.44 85 MET A O 1
ATOM 683 N N . PHE A 1 86 ? 9.879 -3.705 -1.554 1.00 80.50 86 PHE A N 1
ATOM 684 C CA . PHE A 1 86 ? 9.743 -3.690 -0.106 1.00 80.50 86 PHE A CA 1
ATOM 685 C C . PHE A 1 86 ? 10.519 -4.861 0.491 1.00 80.50 86 PHE A C 1
ATOM 687 O O . PHE A 1 86 ? 10.202 -6.017 0.225 1.00 80.50 86 PHE A O 1
ATOM 694 N N . ASP A 1 87 ? 11.531 -4.551 1.298 1.00 82.12 87 ASP A N 1
ATOM 695 C CA . ASP A 1 87 ? 12.264 -5.558 2.076 1.00 82.12 87 ASP A CA 1
ATOM 696 C C . ASP A 1 87 ? 11.490 -5.926 3.354 1.00 82.12 87 ASP A C 1
ATOM 698 O O . ASP A 1 87 ? 11.420 -7.084 3.757 1.00 82.12 87 ASP A O 1
ATOM 702 N N . GLU A 1 88 ? 10.813 -4.940 3.951 1.00 78.38 88 GLU A N 1
ATOM 703 C CA . GLU A 1 88 ? 9.967 -5.111 5.128 1.00 78.38 88 GLU A CA 1
ATOM 704 C C . GLU A 1 88 ? 8.697 -4.249 5.019 1.00 78.38 88 GLU A C 1
ATOM 706 O O . GLU A 1 88 ? 8.739 -3.110 4.553 1.00 78.38 88 GLU A O 1
ATOM 711 N N . ILE A 1 89 ? 7.567 -4.785 5.492 1.00 79.12 89 ILE A N 1
ATOM 712 C CA . ILE A 1 89 ? 6.310 -4.056 5.719 1.00 79.12 89 ILE A CA 1
ATOM 713 C C . ILE A 1 89 ? 5.905 -4.348 7.166 1.00 79.12 89 ILE A C 1
ATOM 715 O O . ILE A 1 89 ? 5.850 -5.515 7.558 1.00 79.12 89 ILE A O 1
ATOM 719 N N . ARG A 1 90 ? 5.692 -3.299 7.964 1.00 73.31 90 ARG A N 1
ATOM 720 C CA . ARG A 1 90 ? 5.438 -3.376 9.408 1.00 73.31 90 ARG A CA 1
ATOM 721 C C . ARG A 1 90 ? 4.163 -2.636 9.776 1.00 73.31 90 ARG A C 1
ATOM 723 O O . ARG A 1 90 ? 3.900 -1.594 9.136 1.00 73.31 90 ARG A O 1
#

Organism: Ooceraea biroi (NCBI:txid2015173)

Solvent-accessible surface area (back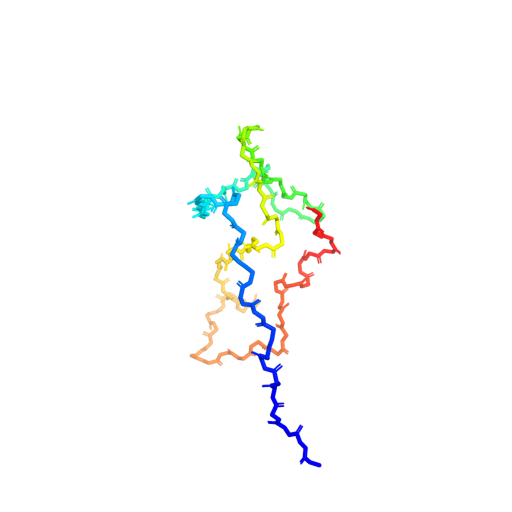bone atoms only — not comparable to full-atom values): 7012 Å² total; per-residue (Å²): 142,80,95,67,86,80,82,78,68,80,87,81,79,70,79,85,69,88,78,87,84,91,81,92,79,72,69,56,59,72,98,66,90,60,88,90,64,76,77,43,68,81,79,88,56,89,89,56,90,77,63,74,90,80,59,82,88,90,84,85,82,87,75,64,43,97,87,71,44,78,64,66,102,77,78,82,76,92,59,69,65,71,64,71,74,50,92,76,87,133

Mean predicted aligned error: 12.65 Å

Foldseek 3Di:
DCPDDCPPDDDDDDPPDPDDDDDDFDWDFDPDPDPPGDTDTDDPDPPDDDDCVPDDDDDDDADADPVRHHDPPDDDDPDDVVVVSDPDDD

Secondary 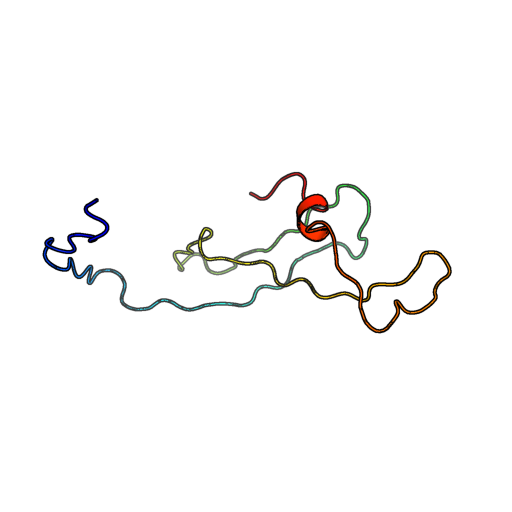structure (DSSP, 8-state):
--------S-----TT-----------B--S---TTPPPB-----TT----GGG---------B-TTSPBPPS----SS-TTGGG-S---

pLDDT: mean 75.04, std 7.87, range [46.22, 85.5]

Sequence (90 aa):
MTEILNIGDEPIFDGRIVKIETHTYNPFANTTFGHSDEIRIPIQQQDLYTLPHESYLYIAGKLMLRNGEHIGPRMVMGNNCVAFMFDEIR

Radius of gyration: 20.79 Å; Cα contacts (8 Å, |Δi|>4): 22; chains: 1; bounding box: 42×52×45 Å